Protein AF-A0A7Y0SDU7-F1 (afdb_monomer_lite)

Foldseek 3Di:
DEPDDCVDPCCVCPQPDVCVVVVHDHDDDDDACAPSPGVLVVQCCCQVVVDQEYEYEPVRVVVSCVRVVPCPSNVVGDNVSHNYYHYDDDDD

InterPro domains:
  IPR000873 AMP-dependent synthetase/ligase domain [PF00501] (2-92)
  IPR042099 ANL, N-terminal domain [G3DSA:3.40.50.12780] (1-92)

Secondary structure (DSSP, 8-state):
-B-S-TTSHHHIIIIIIHHHHTT-------S-SSSSSSTTHHHHHHHHTT-SEEEE-HHHHHHHHHH-TT-TTGGGS--TT--EEEE-SS--

pLDDT: mean 96.56, std 3.49, range [68.0, 98.56]

Organism: Vibrio parahaemolyticus (NCBI:txid670)

Structure (mmCIF, N/CA/C/O backbone):
data_AF-A0A7Y0SDU7-F1
#
_entry.id   AF-A0A7Y0SDU7-F1
#
loop_
_atom_site.group_PDB
_atom_site.id
_atom_site.type_symbol
_atom_site.label_atom_id
_atom_site.label_alt_id
_atom_site.label_comp_id
_atom_site.label_asym_id
_atom_site.label_entity_id
_atom_site.label_seq_id
_atom_site.pdbx_PDB_ins_code
_atom_site.Cartn_x
_atom_site.Cartn_y
_atom_site.Cartn_z
_atom_site.occupancy
_atom_site.B_iso_or_equiv
_atom_site.auth_seq_id
_atom_site.auth_comp_id
_atom_site.auth_asym_id
_atom_site.auth_atom_id
_atom_site.pdbx_PDB_model_num
ATOM 1 N N . TRP A 1 1 ? -6.051 -2.452 1.164 1.00 96.50 1 TRP A N 1
ATOM 2 C CA . TRP A 1 1 ? -5.749 -2.046 -0.223 1.00 96.50 1 TRP A CA 1
ATOM 3 C C . TRP A 1 1 ? -4.340 -2.475 -0.611 1.00 96.50 1 TRP A C 1
ATOM 5 O O . TRP A 1 1 ? -3.391 -2.121 0.078 1.00 96.50 1 TRP A O 1
ATOM 15 N N . ALA A 1 2 ? -4.198 -3.235 -1.701 1.00 97.12 2 ALA A N 1
ATOM 16 C CA . ALA A 1 2 ? -2.901 -3.561 -2.288 1.00 97.12 2 ALA A CA 1
ATOM 17 C C . ALA A 1 2 ? -2.618 -2.692 -3.526 1.00 97.12 2 ALA A C 1
ATOM 19 O O . ALA A 1 2 ? -3.298 -2.805 -4.542 1.00 97.12 2 ALA A O 1
ATOM 20 N N . ALA A 1 3 ? -1.593 -1.844 -3.447 1.00 96.69 3 ALA A N 1
ATOM 21 C CA . ALA A 1 3 ? -1.086 -1.031 -4.547 1.00 96.69 3 ALA A CA 1
ATOM 22 C C . ALA A 1 3 ? -0.156 -1.877 -5.436 1.00 96.69 3 ALA A C 1
ATOM 24 O O . ALA A 1 3 ? 1.071 -1.762 -5.407 1.00 96.69 3 ALA A O 1
ATOM 25 N N . SER A 1 4 ? -0.764 -2.790 -6.187 1.00 96.81 4 SER A N 1
ATOM 26 C CA . SER A 1 4 ? -0.108 -3.651 -7.171 1.00 96.81 4 SER A CA 1
ATOM 27 C C . SER A 1 4 ? -0.922 -3.656 -8.467 1.00 96.81 4 SER A C 1
ATOM 29 O O . SER A 1 4 ? -1.860 -2.879 -8.617 1.00 96.81 4 SER A O 1
ATOM 31 N N . ASP A 1 5 ? -0.568 -4.535 -9.395 1.00 96.56 5 ASP A N 1
ATOM 32 C CA . ASP A 1 5 ? -1.301 -4.746 -10.638 1.00 96.56 5 ASP A CA 1
ATOM 33 C C . ASP A 1 5 ? -1.824 -6.187 -10.703 1.00 96.56 5 ASP A C 1
ATOM 35 O O . ASP A 1 5 ? -1.199 -7.114 -10.170 1.00 96.56 5 ASP A O 1
ATOM 39 N N . VAL A 1 6 ? -2.976 -6.379 -11.353 1.00 95.25 6 VAL A N 1
ATOM 40 C CA . VAL A 1 6 ? -3.607 -7.699 -11.504 1.00 95.25 6 VAL A CA 1
ATOM 41 C C . VAL A 1 6 ? -2.752 -8.661 -12.322 1.00 95.25 6 VAL A C 1
ATOM 43 O O . VAL A 1 6 ? -2.939 -9.857 -12.189 1.00 95.25 6 VAL A O 1
ATOM 46 N N . GLY A 1 7 ? -1.771 -8.196 -13.096 1.00 97.12 7 GLY A N 1
ATOM 47 C CA . GLY A 1 7 ? -0.786 -9.039 -13.774 1.00 97.12 7 GLY A CA 1
ATOM 48 C C . GLY A 1 7 ? 0.184 -9.771 -12.836 1.00 97.12 7 GLY A C 1
ATOM 49 O O . GLY A 1 7 ? 0.840 -10.718 -13.266 1.00 97.12 7 GLY A O 1
ATOM 50 N N . TRP A 1 8 ? 0.263 -9.395 -11.553 1.00 96.75 8 TRP A N 1
ATOM 51 C CA . TRP A 1 8 ? 1.137 -10.035 -10.561 1.00 96.75 8 TRP A CA 1
ATOM 52 C C . TRP A 1 8 ? 0.360 -10.896 -9.562 1.00 96.75 8 TRP A C 1
ATOM 54 O O . TRP A 1 8 ? -0.831 -10.693 -9.314 1.00 96.75 8 TRP A O 1
ATOM 64 N N . VAL A 1 9 ? 1.059 -11.835 -8.909 1.00 97.31 9 VAL A N 1
ATOM 65 C CA . VAL A 1 9 ? 0.473 -12.678 -7.849 1.00 97.31 9 VAL A CA 1
ATOM 66 C C . VAL A 1 9 ? -0.070 -11.846 -6.684 1.00 97.31 9 VAL A C 1
ATOM 68 O O . VAL A 1 9 ? -1.116 -12.172 -6.136 1.00 97.31 9 VAL A O 1
ATOM 71 N N . VAL A 1 10 ? 0.575 -10.723 -6.352 1.00 97.38 10 VAL A N 1
ATOM 72 C CA . VAL A 1 10 ? 0.081 -9.797 -5.320 1.00 97.38 10 VAL A CA 1
ATOM 73 C C . VAL A 1 10 ? -1.285 -9.229 -5.707 1.00 97.38 10 VAL A C 1
ATOM 75 O O . VAL A 1 10 ? -2.163 -9.151 -4.852 1.00 97.38 10 VAL A O 1
ATOM 78 N N . GLY A 1 11 ? -1.501 -8.892 -6.983 1.00 96.94 11 GLY A N 1
ATOM 79 C CA . GLY A 1 11 ? -2.792 -8.417 -7.470 1.00 96.94 11 GLY A CA 1
ATOM 80 C C . GLY A 1 11 ? -3.875 -9.487 -7.400 1.00 96.94 11 GLY A C 1
ATOM 81 O O . GLY A 1 11 ? -4.929 -9.274 -6.801 1.00 96.94 11 GLY A O 1
ATOM 82 N N . HIS A 1 12 ? -3.591 -10.681 -7.918 1.00 97.88 12 HIS A N 1
ATOM 83 C CA . HIS A 1 12 ? -4.529 -11.801 -7.831 1.00 97.88 12 HIS A CA 1
ATOM 84 C C . HIS A 1 12 ? -4.908 -12.100 -6.376 1.00 97.88 12 HIS A C 1
ATOM 86 O O . HIS A 1 12 ? -6.089 -12.142 -6.036 1.00 97.88 12 HIS A O 1
ATOM 92 N N . SER A 1 13 ? -3.912 -12.277 -5.506 1.00 97.94 13 SER A N 1
ATOM 93 C CA . SER A 1 13 ? -4.133 -12.682 -4.121 1.00 97.94 13 SER A CA 1
ATOM 94 C C . SER A 1 13 ? -4.735 -11.569 -3.267 1.00 97.94 13 SER A C 1
ATOM 96 O O . SER A 1 13 ? -5.685 -11.841 -2.547 1.00 97.94 13 SER A O 1
ATOM 98 N N . TYR A 1 14 ? -4.223 -10.338 -3.335 1.00 97.94 14 TYR A N 1
ATOM 99 C CA . TYR A 1 14 ? -4.524 -9.284 -2.353 1.00 97.94 14 TYR A CA 1
ATOM 100 C C . TYR A 1 14 ? -5.247 -8.053 -2.914 1.00 97.94 14 TYR A C 1
ATOM 102 O O . TYR A 1 14 ? -5.638 -7.191 -2.128 1.00 97.94 14 TYR A O 1
ATOM 110 N N . ILE A 1 15 ? -5.469 -7.965 -4.231 1.00 98.00 15 ILE A N 1
ATOM 111 C CA . ILE A 1 15 ? -6.455 -7.030 -4.800 1.00 98.00 15 ILE A CA 1
ATOM 112 C C . ILE A 1 15 ? -7.787 -7.754 -4.982 1.00 98.00 15 ILE A C 1
ATOM 114 O O . ILE A 1 15 ? -8.808 -7.228 -4.554 1.00 98.00 15 ILE A O 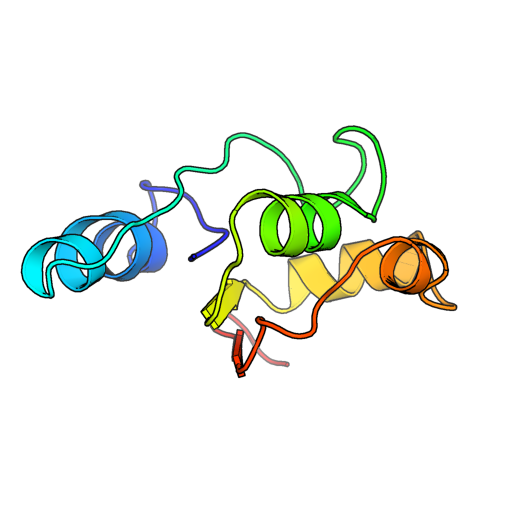1
ATOM 118 N N . VAL A 1 16 ? -7.787 -8.957 -5.567 1.00 98.00 16 VAL A N 1
ATOM 119 C CA . VAL A 1 16 ? -9.027 -9.652 -5.954 1.00 98.00 16 VAL A CA 1
ATOM 120 C C . VAL A 1 16 ? -9.429 -10.726 -4.944 1.00 98.00 16 VAL A C 1
ATOM 122 O O . VAL A 1 16 ? -10.378 -10.534 -4.190 1.00 98.00 16 VAL A O 1
ATOM 125 N N . TYR A 1 17 ? -8.736 -11.865 -4.913 1.00 98.44 17 TYR A N 1
ATOM 126 C CA . TYR A 1 17 ? -9.281 -13.071 -4.289 1.00 98.44 17 TYR A CA 1
ATOM 127 C C . TYR A 1 17 ? -9.388 -12.981 -2.767 1.00 98.44 17 TYR A C 1
ATOM 129 O O . TYR A 1 17 ? -10.488 -13.116 -2.244 1.00 98.44 17 TYR A O 1
ATOM 137 N N . ALA A 1 18 ? -8.293 -12.756 -2.036 1.00 98.31 18 ALA A N 1
ATOM 138 C CA . ALA A 1 18 ? -8.329 -12.818 -0.574 1.00 98.31 18 ALA A CA 1
ATOM 139 C C . ALA A 1 18 ? -9.268 -11.771 0.054 1.00 98.31 18 ALA A C 1
ATOM 141 O O . ALA A 1 18 ? -10.070 -12.169 0.900 1.00 98.31 18 ALA A O 1
ATOM 142 N N . PRO A 1 19 ? -9.258 -10.482 -0.356 1.00 98.00 19 PRO A N 1
ATOM 143 C CA . PRO A 1 19 ? -10.193 -9.503 0.194 1.00 98.00 19 PRO A CA 1
ATOM 144 C C . PRO A 1 19 ? -11.653 -9.869 -0.082 1.00 98.00 19 PRO A C 1
ATOM 146 O O . PRO A 1 19 ? -12.461 -9.858 0.842 1.00 98.00 19 PRO A O 1
ATOM 149 N N . LEU A 1 20 ? -11.991 -10.249 -1.321 1.00 98.12 20 LEU A N 1
ATOM 150 C CA . LEU A 1 20 ? -13.376 -10.556 -1.693 1.00 98.12 20 LEU A CA 1
ATOM 151 C C . LEU A 1 20 ? -13.869 -11.863 -1.059 1.00 98.12 20 LEU A C 1
ATOM 153 O O . LEU A 1 20 ? -15.013 -11.926 -0.617 1.00 98.12 20 LEU A O 1
ATOM 157 N N . ILE A 1 21 ? -13.006 -12.879 -0.940 1.00 98.56 21 ILE A N 1
ATOM 158 C CA . ILE A 1 21 ? -13.309 -14.118 -0.202 1.00 98.56 21 ILE A CA 1
ATOM 159 C C . ILE A 1 21 ? -13.575 -13.813 1.276 1.00 98.56 21 ILE A C 1
ATOM 161 O O . ILE A 1 21 ? -14.468 -14.409 1.873 1.00 98.56 21 ILE A O 1
ATOM 165 N N . HIS A 1 22 ? -12.825 -12.882 1.870 1.00 98.12 22 HIS A N 1
ATOM 166 C CA . HIS A 1 22 ? -13.006 -12.486 3.267 1.00 98.12 22 HIS A CA 1
ATOM 167 C C . HIS A 1 22 ? -14.185 -11.517 3.487 1.00 98.12 22 HIS A C 1
ATOM 169 O O . HIS A 1 22 ? -14.477 -11.161 4.626 1.00 98.12 22 HIS A O 1
ATOM 175 N N . GLY A 1 23 ? -14.875 -11.087 2.424 1.00 97.94 23 GLY A N 1
ATOM 176 C CA . GLY A 1 23 ? -15.959 -10.104 2.511 1.00 97.94 23 GLY A CA 1
ATOM 177 C C . GLY A 1 23 ? -15.481 -8.673 2.782 1.00 97.94 23 GLY A C 1
ATOM 178 O O . GLY A 1 23 ? -16.263 -7.840 3.236 1.00 97.94 23 GLY A O 1
ATOM 179 N N . CYS A 1 24 ? -14.208 -8.375 2.520 1.00 97.88 24 CYS A N 1
ATOM 180 C CA . CYS A 1 24 ? -13.653 -7.030 2.623 1.00 97.88 24 CYS A CA 1
ATOM 181 C C . CYS A 1 24 ? -13.924 -6.204 1.365 1.00 97.88 24 CYS A C 1
ATOM 183 O O . CYS A 1 24 ? -13.934 -6.714 0.243 1.00 97.88 24 CYS A O 1
ATOM 185 N N . THR A 1 25 ? -13.997 -4.888 1.547 1.00 98.12 25 THR A N 1
ATOM 186 C CA . THR A 1 25 ? -13.854 -3.938 0.443 1.00 98.12 25 THR A CA 1
ATOM 187 C C . THR A 1 25 ? -12.400 -3.912 -0.028 1.00 98.12 25 THR A C 1
ATOM 189 O O . THR A 1 25 ? -11.470 -3.838 0.776 1.00 98.12 25 THR A O 1
ATOM 192 N N . THR A 1 26 ? -12.195 -3.944 -1.342 1.00 98.06 26 THR A N 1
ATOM 193 C CA . THR A 1 26 ? -10.880 -3.809 -1.977 1.00 98.06 26 THR A CA 1
ATOM 194 C C . THR A 1 26 ? -10.858 -2.600 -2.904 1.00 98.06 26 THR A C 1
ATOM 196 O O . THR A 1 26 ? -11.901 -2.166 -3.386 1.00 98.06 26 THR A O 1
ATOM 199 N N . ILE A 1 27 ? -9.669 -2.052 -3.151 1.00 98.12 27 ILE A N 1
ATOM 200 C CA . ILE A 1 27 ? -9.471 -0.877 -4.005 1.00 98.12 27 ILE A CA 1
ATOM 201 C C . ILE A 1 27 ? -8.645 -1.308 -5.212 1.00 98.12 27 ILE A C 1
ATOM 203 O O . ILE A 1 27 ? -7.526 -1.803 -5.058 1.00 98.12 27 ILE A O 1
ATOM 207 N N . LEU A 1 28 ? -9.194 -1.087 -6.405 1.00 97.50 28 LEU A N 1
ATOM 208 C CA . LEU A 1 28 ? -8.454 -1.147 -7.659 1.00 97.50 28 LEU A CA 1
ATOM 209 C C . LEU A 1 28 ? -7.932 0.259 -7.960 1.00 97.50 28 LEU A C 1
ATOM 211 O O . LEU A 1 28 ? -8.715 1.178 -8.183 1.00 97.50 28 LEU A O 1
ATOM 215 N N . PHE A 1 29 ? -6.614 0.430 -7.923 1.00 97.25 29 PHE A N 1
ATOM 216 C CA . PHE A 1 29 ? -5.972 1.724 -8.125 1.00 97.25 29 PHE A CA 1
ATOM 217 C C . PHE A 1 29 ? -5.282 1.768 -9.486 1.00 97.25 29 PHE A C 1
ATOM 219 O O . PHE A 1 29 ? -4.304 1.059 -9.709 1.00 97.25 29 PHE A O 1
ATOM 226 N N . GLU A 1 30 ? -5.770 2.631 -10.373 1.00 97.44 30 GLU A N 1
ATOM 227 C CA . GLU A 1 30 ? -5.118 2.935 -11.644 1.00 97.44 30 GLU A CA 1
ATOM 228 C C . GLU A 1 30 ? -4.334 4.244 -11.506 1.00 97.44 30 GLU A C 1
ATOM 230 O O . GLU A 1 30 ? -4.887 5.342 -11.535 1.00 97.44 30 GLU A O 1
ATOM 235 N N . GLY A 1 31 ? -3.025 4.134 -11.300 1.00 95.50 31 GLY A N 1
ATOM 236 C CA . GLY A 1 31 ? -2.176 5.296 -11.087 1.00 95.50 31 GLY A CA 1
ATOM 237 C C . GLY A 1 31 ? -0.757 4.917 -10.703 1.00 95.50 31 GLY A C 1
ATOM 238 O O . GLY A 1 31 ? -0.317 3.777 -10.868 1.00 95.50 31 GLY A O 1
ATOM 239 N N . LYS A 1 32 ? -0.015 5.893 -10.188 1.00 95.38 32 LYS A N 1
ATOM 240 C CA . LYS A 1 32 ? 1.363 5.729 -9.726 1.00 95.38 32 LYS A CA 1
ATOM 241 C C . LYS A 1 32 ? 1.511 6.303 -8.312 1.00 95.38 32 LYS A C 1
ATOM 243 O O . LYS A 1 32 ? 0.735 7.166 -7.914 1.00 95.38 32 LYS A O 1
ATOM 248 N N . PRO A 1 33 ? 2.508 5.847 -7.536 1.00 94.56 33 PRO A N 1
ATOM 249 C CA . PRO A 1 33 ? 2.763 6.396 -6.201 1.00 94.56 33 PRO A CA 1
ATOM 250 C C . PRO A 1 33 ? 3.181 7.873 -6.231 1.00 94.56 33 PRO A C 1
ATOM 252 O O . PRO A 1 33 ? 3.061 8.566 -5.231 1.00 94.56 33 PRO A O 1
ATOM 255 N N . VAL A 1 34 ? 3.675 8.343 -7.378 1.00 95.38 34 VAL A N 1
ATOM 256 C CA . VAL A 1 34 ? 4.068 9.728 -7.635 1.00 95.38 34 VAL A CA 1
ATOM 257 C C . VAL A 1 34 ? 3.563 10.154 -9.011 1.00 95.38 34 VAL A C 1
ATOM 259 O O . VAL A 1 34 ? 3.359 9.302 -9.883 1.00 95.38 34 VAL A O 1
ATOM 262 N N . ARG A 1 35 ? 3.430 11.465 -9.237 1.00 92.00 35 ARG A N 1
ATOM 263 C CA . ARG A 1 35 ? 3.059 12.074 -10.534 1.00 92.00 35 ARG A CA 1
ATOM 264 C C . ARG A 1 35 ? 1.638 11.775 -11.026 1.00 92.00 35 ARG A C 1
ATOM 266 O O . ARG A 1 35 ? 1.331 12.041 -12.186 1.00 92.00 35 ARG A O 1
ATOM 273 N N . THR A 1 36 ? 0.766 11.242 -10.168 1.00 94.19 36 THR A N 1
ATOM 274 C CA . THR A 1 36 ? -0.674 11.090 -10.450 1.00 94.19 36 THR A CA 1
ATOM 275 C C . THR A 1 36 ? -1.543 11.623 -9.297 1.00 94.19 36 THR A C 1
ATOM 277 O O . THR A 1 36 ? -2.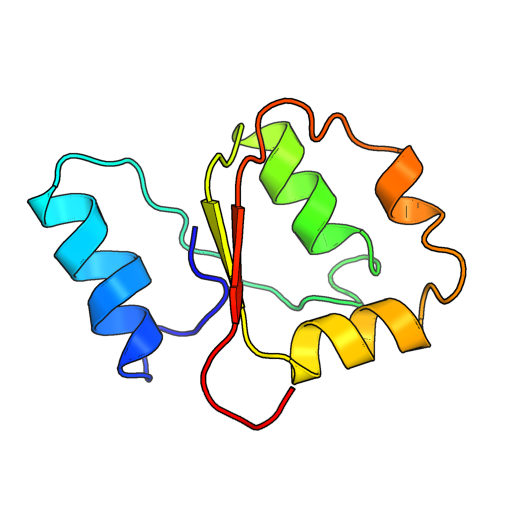164 10.830 -8.585 1.00 94.19 36 THR A O 1
ATOM 280 N N . PRO A 1 37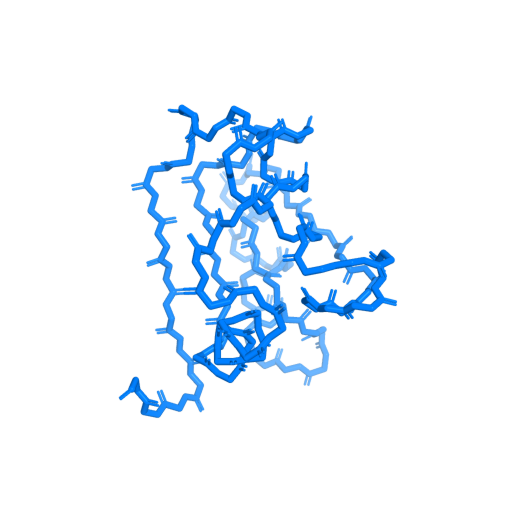 ? -1.613 12.954 -9.097 1.00 94.75 37 PRO A N 1
ATOM 281 C CA . PRO A 1 37 ? -0.791 13.986 -9.739 1.00 94.75 37 PRO A CA 1
ATOM 282 C C . PRO A 1 37 ? 0.530 14.274 -8.993 1.00 94.75 37 PRO A C 1
ATOM 284 O O . PRO A 1 37 ? 1.456 14.806 -9.596 1.00 94.75 37 PRO A O 1
ATOM 287 N N . ASP A 1 38 ? 0.656 13.866 -7.729 1.00 95.75 38 ASP A N 1
ATOM 288 C CA . ASP A 1 38 ? 1.737 14.247 -6.804 1.00 95.75 38 ASP A CA 1
ATOM 289 C C . ASP A 1 38 ? 2.139 13.052 -5.888 1.00 95.75 38 ASP A C 1
ATOM 291 O O . ASP A 1 38 ? 1.524 11.982 -5.998 1.00 95.75 38 ASP A O 1
ATOM 295 N N . PRO A 1 39 ? 3.193 13.144 -5.041 1.00 96.50 39 PRO A N 1
ATOM 296 C CA . PRO A 1 39 ? 3.626 12.039 -4.169 1.00 96.50 39 PRO A CA 1
ATOM 297 C C . PRO A 1 39 ? 2.691 11.773 -2.974 1.00 96.50 39 PRO A C 1
ATOM 299 O O . PRO A 1 39 ? 2.957 10.882 -2.165 1.00 96.50 39 PRO A O 1
ATOM 302 N N . GLY A 1 40 ? 1.580 12.506 -2.866 1.00 96.88 40 GLY A N 1
ATOM 303 C CA . GLY A 1 40 ? 0.510 12.278 -1.902 1.00 96.88 40 GLY A CA 1
ATOM 304 C C . GLY A 1 40 ? -0.528 11.244 -2.334 1.00 96.88 40 GLY A C 1
ATOM 305 O O . GLY A 1 40 ? -1.453 10.968 -1.572 1.00 96.88 40 GLY A O 1
ATOM 306 N N . ALA A 1 41 ? -0.392 10.645 -3.524 1.00 97.44 41 ALA A N 1
ATOM 307 C CA . ALA A 1 41 ? -1.406 9.765 -4.109 1.00 97.44 41 ALA A CA 1
ATOM 308 C C . ALA A 1 41 ? -1.843 8.618 -3.179 1.00 97.44 41 ALA A C 1
ATOM 310 O O . ALA A 1 41 ? -3.036 8.345 -3.058 1.00 97.44 41 ALA A O 1
ATOM 311 N N . PHE A 1 42 ? -0.897 7.965 -2.497 1.00 97.50 42 PHE A N 1
ATOM 312 C CA . PHE A 1 42 ? -1.213 6.879 -1.561 1.00 97.50 42 PHE A CA 1
ATOM 313 C C . PHE A 1 42 ? -1.956 7.381 -0.323 1.00 97.50 42 PHE A C 1
ATOM 315 O O . PHE A 1 42 ? -2.925 6.760 0.103 1.00 97.50 42 PHE A O 1
ATOM 322 N N . TRP A 1 43 ? -1.527 8.512 0.232 1.00 97.81 43 TRP A N 1
ATOM 323 C CA . TRP A 1 43 ? -2.119 9.095 1.434 1.00 97.81 43 TRP A CA 1
ATOM 324 C C . TRP A 1 43 ? -3.545 9.571 1.173 1.00 97.81 43 TRP A C 1
ATOM 326 O O . TRP A 1 43 ? -4.435 9.254 1.956 1.00 97.81 43 TRP A O 1
ATOM 336 N N . ARG A 1 44 ? -3.777 10.201 0.016 1.00 97.62 44 ARG A N 1
ATOM 337 C CA . ARG A 1 44 ? -5.111 10.604 -0.436 1.00 97.62 44 ARG A CA 1
ATOM 338 C C . ARG A 1 44 ? -6.073 9.426 -0.520 1.00 97.62 44 ARG A C 1
ATOM 340 O O . ARG A 1 44 ? -7.179 9.516 -0.010 1.00 97.62 44 ARG A O 1
ATOM 347 N N . VAL A 1 45 ? -5.656 8.317 -1.138 1.00 98.00 45 VAL A N 1
ATOM 348 C CA . VAL A 1 45 ? -6.496 7.108 -1.234 1.00 98.00 45 VAL A CA 1
ATOM 349 C C . VAL A 1 45 ? -6.761 6.520 0.154 1.00 98.00 45 VAL A C 1
ATOM 351 O O . VAL A 1 45 ? -7.878 6.085 0.431 1.00 98.00 45 VAL A O 1
ATOM 354 N N . CYS A 1 46 ? -5.757 6.512 1.035 1.00 98.12 46 CYS A N 1
ATOM 355 C CA . CYS A 1 46 ? -5.925 6.014 2.396 1.00 98.12 46 CYS A CA 1
ATOM 356 C C . CYS A 1 46 ? -6.936 6.831 3.212 1.00 98.12 46 CYS A C 1
ATOM 358 O O . CYS A 1 46 ? -7.754 6.227 3.905 1.00 98.12 46 CYS A O 1
ATOM 360 N N . ASP A 1 47 ? -6.893 8.156 3.106 1.00 98.31 47 ASP A N 1
ATOM 361 C CA . ASP A 1 47 ? -7.810 9.079 3.781 1.00 98.31 47 ASP A CA 1
ATOM 362 C C . ASP A 1 47 ? -9.228 9.001 3.187 1.00 98.31 47 ASP A C 1
ATOM 364 O O . ASP A 1 47 ? -10.188 8.649 3.875 1.00 98.31 47 ASP A O 1
ATOM 368 N N . GLU A 1 48 ? -9.351 9.179 1.866 1.00 98.19 48 GLU A N 1
ATOM 369 C CA . GLU A 1 48 ? -10.630 9.221 1.141 1.00 98.19 48 GLU A CA 1
ATOM 370 C C . GLU A 1 48 ? -11.464 7.944 1.334 1.00 98.19 48 GLU A C 1
ATOM 372 O O . GLU A 1 48 ? -12.671 8.009 1.581 1.00 98.19 48 GLU A O 1
ATOM 377 N N . TYR A 1 49 ? -10.820 6.774 1.265 1.00 98.25 49 TYR A N 1
ATOM 378 C CA . TYR A 1 49 ? -11.496 5.476 1.364 1.00 98.25 49 TYR A CA 1
ATOM 379 C C . TYR A 1 49 ? -11.364 4.816 2.735 1.00 98.25 49 TYR A C 1
ATOM 381 O O . TYR A 1 49 ? -11.797 3.671 2.888 1.00 98.25 49 TYR A O 1
ATOM 389 N N . LYS A 1 50 ? -10.782 5.507 3.726 1.00 98.19 50 LYS A N 1
ATOM 390 C CA . LYS A 1 50 ? -10.534 4.969 5.073 1.00 98.19 50 LYS A CA 1
ATOM 391 C C . LYS A 1 50 ? -9.889 3.585 4.999 1.00 98.19 50 LYS A C 1
ATOM 393 O O . LYS A 1 50 ? -10.426 2.586 5.480 1.00 98.19 50 LYS A O 1
ATOM 398 N N . VAL A 1 51 ? -8.732 3.516 4.349 1.00 98.31 51 VAL A N 1
ATOM 399 C CA . VAL A 1 51 ? -7.956 2.274 4.254 1.00 98.31 51 VAL A CA 1
ATOM 400 C C . VAL A 1 51 ? -7.415 1.924 5.637 1.00 98.31 51 VAL A C 1
ATOM 402 O O . VAL A 1 51 ? -6.881 2.783 6.333 1.00 98.31 51 VAL A O 1
ATOM 405 N N . ASP A 1 52 ? -7.549 0.666 6.047 1.00 97.81 52 ASP A N 1
ATOM 406 C CA . ASP A 1 52 ? -7.027 0.155 7.319 1.00 97.81 52 ASP A CA 1
ATOM 407 C C . ASP A 1 52 ? -5.691 -0.591 7.166 1.00 97.81 52 ASP A C 1
ATOM 409 O O . ASP A 1 52 ? -4.837 -0.531 8.052 1.00 97.81 52 ASP A O 1
ATOM 413 N N . ALA A 1 53 ? -5.470 -1.233 6.019 1.00 98.12 53 ALA A N 1
ATOM 414 C CA . ALA A 1 53 ? -4.228 -1.902 5.657 1.00 98.12 53 ALA A CA 1
ATOM 415 C C . ALA A 1 53 ? -3.778 -1.525 4.239 1.00 98.12 53 ALA A C 1
ATOM 417 O O . ALA A 1 53 ?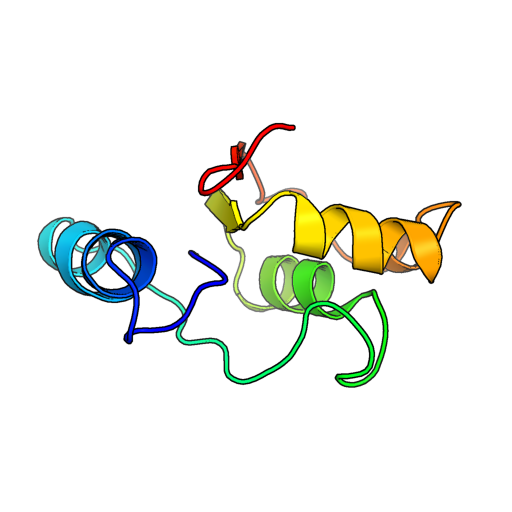 -4.507 -1.746 3.268 1.00 98.12 53 ALA A O 1
ATOM 418 N N . LEU A 1 54 ? -2.552 -1.018 4.101 1.00 98.12 54 LEU A N 1
ATOM 419 C CA . LEU A 1 54 ? -1.903 -0.737 2.815 1.00 98.12 54 LEU A CA 1
ATOM 420 C C . LEU A 1 54 ? -0.853 -1.812 2.516 1.00 98.12 54 LEU A C 1
ATOM 422 O O . LEU A 1 54 ? -0.016 -2.100 3.359 1.00 98.12 54 LEU A O 1
ATOM 426 N N . PHE A 1 55 ? -0.847 -2.381 1.314 1.00 98.12 55 PHE A N 1
ATOM 427 C CA . PHE A 1 55 ? 0.199 -3.290 0.836 1.00 98.12 55 PHE A CA 1
ATOM 428 C C . PHE A 1 55 ? 0.848 -2.673 -0.404 1.00 98.12 55 PHE A C 1
ATOM 430 O O . PHE A 1 55 ? 0.156 -2.436 -1.389 1.00 98.12 55 PHE A O 1
ATOM 437 N N . SER A 1 56 ? 2.164 -2.446 -0.401 1.00 97.31 56 SER A N 1
ATOM 438 C CA . SER A 1 56 ? 2.890 -1.97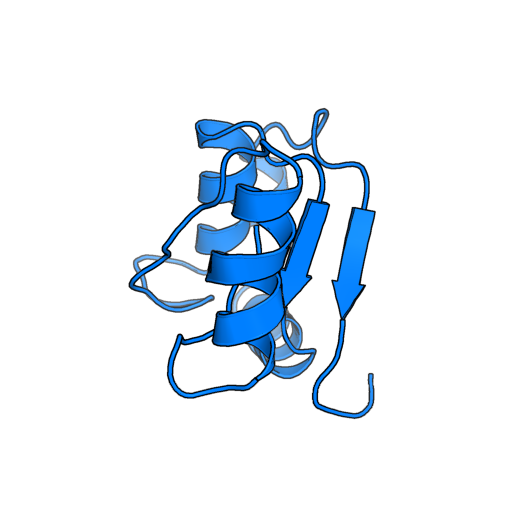7 -1.595 1.00 97.31 56 SER A CA 1
ATOM 439 C C . SER A 1 56 ? 4.314 -2.547 -1.691 1.00 97.31 56 SER A C 1
ATOM 441 O O . SER A 1 56 ? 4.808 -3.176 -0.762 1.00 97.31 56 SER A O 1
ATOM 443 N N . ALA A 1 57 ? 5.000 -2.334 -2.814 1.00 97.19 57 ALA A N 1
ATOM 444 C CA . ALA A 1 57 ? 6.423 -2.648 -2.955 1.00 97.19 57 ALA A CA 1
ATOM 445 C C . ALA A 1 57 ? 7.323 -1.549 -2.337 1.00 97.19 57 ALA A C 1
ATOM 447 O O . ALA A 1 57 ? 6.986 -0.362 -2.450 1.00 97.19 57 ALA A O 1
ATOM 448 N N . PRO A 1 58 ? 8.494 -1.893 -1.758 1.00 97.50 58 PRO A N 1
ATOM 449 C CA . PRO A 1 58 ? 9.492 -0.927 -1.285 1.00 97.50 58 PRO A CA 1
ATOM 450 C C . PRO A 1 58 ? 9.886 0.149 -2.311 1.00 97.50 58 PRO A C 1
ATOM 452 O O . PRO A 1 58 ? 10.045 1.316 -1.948 1.00 97.50 58 PRO A O 1
ATOM 455 N N . THR A 1 59 ? 9.987 -0.188 -3.602 1.00 97.12 59 THR A N 1
ATOM 456 C CA . THR A 1 59 ? 10.302 0.781 -4.669 1.00 97.12 59 THR A CA 1
ATOM 457 C C . THR A 1 59 ? 9.298 1.930 -4.744 1.00 97.12 59 THR A C 1
ATOM 459 O O . THR A 1 59 ? 9.709 3.065 -4.988 1.00 97.12 59 THR A O 1
ATOM 462 N N . ALA A 1 60 ? 8.010 1.685 -4.486 1.00 96.75 60 ALA A N 1
ATOM 463 C CA . ALA A 1 60 ? 7.001 2.744 -4.488 1.00 96.75 60 ALA A CA 1
ATOM 464 C C . ALA A 1 60 ? 7.266 3.772 -3.376 1.00 96.75 60 ALA A C 1
ATOM 466 O O . ALA A 1 60 ? 7.275 4.973 -3.635 1.00 96.75 60 ALA A O 1
ATOM 467 N N . PHE A 1 61 ? 7.588 3.307 -2.165 1.00 96.75 61 PHE A N 1
ATOM 468 C CA . PHE A 1 61 ? 7.951 4.185 -1.049 1.00 96.75 61 PHE A CA 1
ATOM 469 C C . PHE A 1 61 ? 9.274 4.915 -1.287 1.00 96.75 61 PHE A C 1
ATOM 471 O O . PHE A 1 61 ? 9.399 6.087 -0.935 1.00 96.75 61 PHE A O 1
ATOM 478 N N . ARG A 1 62 ? 10.253 4.269 -1.936 1.00 97.25 62 ARG A N 1
ATOM 479 C CA . ARG A 1 62 ? 11.495 4.943 -2.347 1.00 97.25 62 ARG A CA 1
ATOM 480 C C . ARG A 1 62 ? 11.234 6.051 -3.371 1.00 97.25 62 ARG A C 1
ATOM 482 O O . ARG A 1 62 ? 11.887 7.088 -3.298 1.00 97.25 62 ARG A O 1
ATOM 489 N N . ALA A 1 63 ? 10.284 5.863 -4.289 1.00 97.31 63 ALA A N 1
ATOM 490 C CA . ALA A 1 63 ? 9.878 6.903 -5.234 1.00 97.31 63 ALA A CA 1
ATOM 491 C C . ALA A 1 63 ? 9.192 8.083 -4.526 1.00 97.31 63 ALA A C 1
ATOM 493 O O . ALA A 1 63 ? 9.575 9.223 -4.777 1.00 97.31 63 ALA A O 1
ATOM 494 N N . ILE A 1 64 ? 8.265 7.812 -3.598 1.00 97.19 64 ILE A N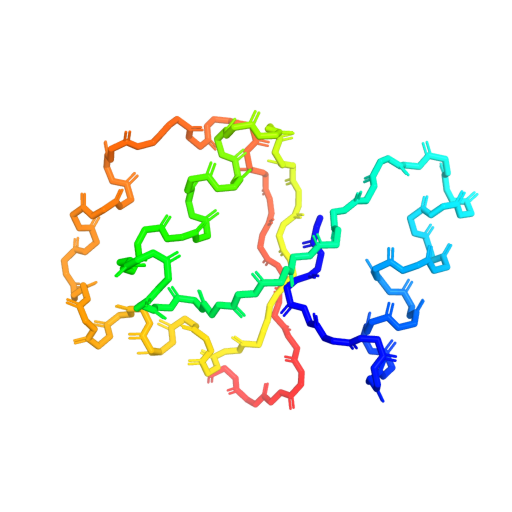 1
ATOM 495 C CA . ILE A 1 64 ? 7.607 8.848 -2.780 1.00 97.19 64 ILE A CA 1
ATOM 496 C C . ILE A 1 64 ? 8.651 9.635 -1.990 1.00 97.19 64 ILE A C 1
ATOM 498 O O . ILE A 1 64 ? 8.730 10.846 -2.142 1.00 97.19 64 ILE A O 1
ATOM 502 N N . LYS A 1 65 ? 9.529 8.956 -1.239 1.00 96.94 65 LYS A N 1
ATOM 503 C CA . LYS A 1 65 ? 10.592 9.606 -0.454 1.00 96.94 65 LYS A CA 1
ATOM 504 C C . LYS A 1 65 ? 11.554 10.433 -1.314 1.00 96.94 65 LYS A C 1
ATOM 506 O O . LYS A 1 65 ? 12.135 11.398 -0.836 1.00 96.94 65 LYS A O 1
ATOM 511 N N . LYS A 1 66 ? 11.773 10.047 -2.573 1.00 97.06 66 LYS A N 1
ATOM 512 C CA . LYS A 1 66 ? 12.626 10.812 -3.489 1.00 97.06 66 LYS A CA 1
ATOM 513 C C . LYS A 1 66 ? 11.991 12.149 -3.887 1.00 97.06 66 LYS A C 1
ATOM 515 O O . LYS A 1 66 ? 12.728 13.115 -4.050 1.00 97.06 66 LYS A O 1
ATOM 520 N N . GLU A 1 67 ? 10.675 12.192 -4.096 1.00 96.88 67 GLU A N 1
ATOM 521 C CA . GLU A 1 67 ? 9.960 13.421 -4.482 1.00 96.88 67 GLU A CA 1
ATOM 522 C C . GLU A 1 67 ? 9.493 14.242 -3.266 1.00 96.88 67 GLU A C 1
ATOM 524 O O . GLU A 1 67 ? 9.441 15.465 -3.348 1.00 96.88 67 GLU A O 1
ATOM 529 N N . ASP A 1 68 ? 9.228 13.588 -2.135 1.00 96.88 68 ASP A N 1
ATOM 530 C CA . ASP A 1 68 ? 8.825 14.192 -0.863 1.00 96.88 68 ASP A CA 1
ATOM 531 C C . ASP A 1 68 ? 9.674 13.636 0.302 1.00 96.88 68 ASP A C 1
ATOM 533 O O . ASP A 1 68 ? 9.234 12.749 1.042 1.00 96.88 68 ASP A O 1
ATOM 537 N N . PRO A 1 69 ? 10.931 14.097 0.447 1.00 96.81 69 PRO A N 1
ATOM 538 C CA . PRO A 1 69 ? 11.868 13.571 1.442 1.00 96.81 69 PRO A CA 1
ATOM 539 C C . PRO A 1 69 ? 11.470 13.880 2.888 1.00 96.81 69 PRO A C 1
ATOM 541 O O . PRO A 1 69 ? 11.776 13.081 3.773 1.00 96.81 69 PRO A O 1
ATOM 544 N N . GLU A 1 70 ? 10.766 14.992 3.107 1.00 96.25 70 GLU A N 1
ATOM 545 C CA . GLU A 1 70 ? 10.298 15.441 4.426 1.00 96.25 70 GLU A CA 1
ATOM 546 C C . GLU A 1 70 ? 8.877 14.943 4.755 1.00 96.25 70 GLU A C 1
ATOM 548 O O . GLU A 1 70 ? 8.405 15.095 5.883 1.00 96.25 70 GLU A O 1
ATOM 553 N N . GLY A 1 71 ? 8.191 14.315 3.791 1.00 95.12 71 GLY A N 1
ATOM 554 C CA . GLY A 1 71 ? 6.843 13.779 3.974 1.00 95.12 71 GLY A CA 1
ATOM 555 C C . GLY A 1 71 ? 5.778 14.862 4.168 1.00 95.12 71 GLY A C 1
ATOM 556 O O . GLY A 1 71 ? 4.832 14.659 4.932 1.00 95.12 71 GLY A O 1
ATOM 557 N N . GLU A 1 72 ? 5.909 16.015 3.512 1.00 96.56 72 GLU A N 1
ATOM 558 C CA . GLU A 1 72 ? 4.957 17.125 3.642 1.00 96.56 72 GLU A CA 1
ATOM 559 C C . GLU A 1 72 ? 3.561 16.775 3.110 1.00 96.56 72 GLU A C 1
ATOM 561 O O . GLU A 1 72 ? 2.562 17.269 3.635 1.00 96.56 72 GLU A O 1
ATOM 566 N N . HIS A 1 73 ? 3.455 15.890 2.114 1.00 95.62 73 HIS A N 1
ATOM 567 C CA . HIS A 1 73 ? 2.153 15.450 1.605 1.00 95.62 73 HIS A CA 1
ATOM 568 C C . HIS A 1 73 ? 1.433 14.572 2.618 1.00 95.62 73 HIS A C 1
ATOM 570 O O . HIS A 1 73 ? 0.218 14.661 2.732 1.00 95.62 73 HIS A O 1
ATOM 576 N N . LEU A 1 74 ? 2.157 13.762 3.396 1.00 94.56 74 LEU A N 1
ATOM 577 C CA . LEU A 1 74 ? 1.553 12.898 4.411 1.00 94.56 74 LEU A CA 1
ATOM 578 C C . LEU A 1 74 ? 0.805 13.708 5.482 1.00 94.56 74 LEU A C 1
ATOM 580 O O . LEU A 1 74 ? -0.229 13.263 5.967 1.00 94.56 74 LEU A O 1
ATOM 584 N N . LYS A 1 75 ? 1.281 14.916 5.809 1.00 95.25 75 LYS A N 1
ATOM 585 C CA . LYS A 1 75 ? 0.667 15.802 6.817 1.00 95.25 75 LYS A CA 1
ATOM 586 C C . LYS A 1 75 ? -0.682 16.390 6.388 1.00 95.25 75 LYS A C 1
ATOM 588 O O . LYS A 1 75 ? -1.374 16.968 7.220 1.00 95.25 75 LYS A O 1
ATOM 593 N N . GLN A 1 76 ? -1.036 16.288 5.108 1.00 96.31 76 GLN A N 1
ATOM 594 C CA . GLN A 1 76 ? -2.256 16.879 4.547 1.00 96.31 76 GLN A CA 1
ATOM 595 C C . GLN A 1 76 ? -3.479 15.958 4.666 1.00 96.31 76 GLN A C 1
ATOM 597 O O . GLN A 1 76 ? -4.583 16.393 4.352 1.00 96.31 76 GLN A O 1
ATOM 602 N N . TYR A 1 77 ? -3.287 14.713 5.110 1.00 97.62 77 TYR A N 1
ATOM 603 C CA . TYR A 1 77 ? -4.306 13.664 5.091 1.00 97.62 77 TYR A CA 1
ATOM 604 C C . TYR A 1 77 ? -4.529 13.066 6.483 1.00 97.62 77 TYR A C 1
ATOM 606 O O . TYR A 1 77 ? -3.577 12.894 7.252 1.00 97.62 77 TYR A O 1
ATOM 614 N N . ASP A 1 78 ? -5.775 12.707 6.801 1.00 97.62 78 ASP A N 1
ATOM 615 C CA . ASP A 1 78 ? -6.091 11.983 8.035 1.00 97.62 78 ASP A CA 1
ATOM 616 C C . ASP A 1 78 ? -5.853 10.477 7.849 1.00 97.62 78 ASP A C 1
ATOM 618 O O . ASP A 1 78 ? -6.616 9.752 7.215 1.00 97.62 78 ASP A O 1
ATOM 622 N N . LEU A 1 79 ? -4.761 9.986 8.434 1.00 97.69 79 LEU A N 1
ATOM 623 C CA . LEU A 1 79 ? -4.385 8.572 8.390 1.00 97.69 79 LEU A CA 1
ATOM 624 C C . LEU A 1 79 ? -4.758 7.813 9.670 1.00 97.69 79 LEU A C 1
ATOM 626 O O . LEU A 1 79 ? -4.257 6.709 9.885 1.00 97.69 79 LEU A O 1
ATOM 630 N N . SER A 1 80 ? -5.636 8.356 10.518 1.00 97.62 80 SER A N 1
ATOM 631 C CA . SER A 1 80 ? -6.041 7.724 11.785 1.00 97.62 80 SER A CA 1
ATOM 632 C C . SER A 1 80 ? -6.652 6.326 11.619 1.00 97.62 80 SER A C 1
ATOM 634 O O . SER A 1 80 ? -6.572 5.502 12.533 1.00 97.62 80 SER A O 1
ATOM 636 N N . ASN A 1 81 ? -7.228 6.025 10.451 1.00 97.88 81 ASN A N 1
ATOM 637 C CA . ASN A 1 81 ? -7.771 4.704 10.148 1.00 97.88 81 ASN A CA 1
ATOM 638 C C . ASN A 1 81 ? -6.710 3.700 9.658 1.00 97.88 81 ASN A C 1
ATOM 640 O O . ASN A 1 81 ? -6.933 2.494 9.770 1.00 97.88 81 ASN A O 1
ATOM 644 N N . LEU A 1 82 ? -5.562 4.165 9.150 1.00 98.06 82 LEU A N 1
ATOM 645 C CA . LEU A 1 82 ? -4.506 3.304 8.619 1.00 98.06 82 LEU A CA 1
ATOM 646 C C . LEU A 1 82 ? -3.739 2.637 9.768 1.00 98.06 82 LEU A C 1
ATOM 648 O O . LEU A 1 82 ? -2.972 3.272 10.487 1.00 98.06 82 LEU A O 1
ATOM 652 N N . LYS A 1 83 ? -3.922 1.325 9.927 1.00 98.00 83 LYS A N 1
ATOM 653 C CA . LYS A 1 83 ? -3.364 0.543 11.042 1.00 98.00 83 LYS A CA 1
ATOM 654 C C . LYS A 1 83 ? -2.079 -0.177 10.678 1.00 98.00 83 LYS A C 1
ATOM 656 O O . LYS A 1 83 ? -1.263 -0.461 11.553 1.00 98.00 83 LYS A O 1
ATOM 661 N N . THR A 1 84 ? -1.910 -0.570 9.417 1.00 97.88 84 THR A N 1
ATOM 662 C CA . THR A 1 84 ? -0.764 -1.398 9.020 1.00 97.88 84 THR A CA 1
ATOM 663 C C . THR A 1 84 ? -0.334 -1.142 7.583 1.00 97.88 84 THR A C 1
ATOM 665 O O . THR A 1 84 ? -1.160 -0.964 6.689 1.00 97.88 84 THR A O 1
ATOM 668 N N . ILE A 1 85 ? 0.983 -1.167 7.366 1.00 97.75 85 ILE A N 1
ATOM 669 C CA . ILE A 1 85 ? 1.611 -1.127 6.047 1.00 97.75 85 ILE A CA 1
ATOM 670 C C . ILE A 1 85 ? 2.404 -2.423 5.852 1.00 97.75 85 ILE A C 1
ATOM 672 O O . ILE A 1 85 ? 3.329 -2.717 6.608 1.00 97.75 85 ILE A O 1
ATOM 676 N N . PHE A 1 86 ? 2.047 -3.184 4.825 1.00 97.75 86 PHE A N 1
ATOM 677 C CA . PHE A 1 86 ? 2.741 -4.385 4.383 1.00 97.75 86 PHE A CA 1
ATOM 678 C C . PHE A 1 86 ? 3.628 -4.076 3.180 1.00 97.75 86 PHE A C 1
ATOM 680 O O . PHE A 1 86 ? 3.265 -3.294 2.296 1.00 97.75 86 PHE A O 1
ATOM 687 N N . MET A 1 87 ? 4.790 -4.725 3.135 1.00 96.38 87 MET A N 1
ATOM 688 C CA . MET A 1 87 ? 5.739 -4.596 2.037 1.00 96.38 87 MET A CA 1
ATOM 689 C C . MET A 1 87 ? 6.221 -5.965 1.568 1.00 96.38 87 MET A C 1
ATOM 691 O O . MET A 1 87 ? 6.593 -6.804 2.384 1.00 96.38 87 MET A O 1
ATOM 695 N N . ALA A 1 88 ? 6.213 -6.189 0.253 1.00 95.06 88 ALA A N 1
ATOM 696 C CA . ALA A 1 88 ? 6.732 -7.410 -0.360 1.00 95.06 88 ALA A CA 1
ATOM 697 C C . ALA A 1 88 ? 7.210 -7.159 -1.798 1.00 95.06 88 ALA A C 1
ATOM 699 O O . ALA A 1 88 ? 7.075 -6.061 -2.333 1.00 95.06 88 ALA A O 1
ATOM 700 N N . GLY A 1 89 ? 7.748 -8.206 -2.427 1.00 91.69 89 GLY A N 1
ATOM 701 C CA . GLY A 1 89 ? 8.191 -8.198 -3.825 1.00 91.69 89 GLY A CA 1
ATOM 702 C C . GLY A 1 89 ? 9.681 -7.918 -4.011 1.00 91.69 89 GLY A C 1
ATOM 703 O O . GLY A 1 89 ? 10.231 -8.246 -5.055 1.00 91.69 89 GLY A O 1
ATOM 704 N N . GLU A 1 90 ? 10.356 -7.377 -2.999 1.00 93.50 90 GLU A N 1
ATOM 705 C CA . GLU A 1 90 ? 11.793 -7.100 -3.020 1.00 93.50 90 GLU A CA 1
ATOM 706 C C . GLU A 1 90 ? 12.321 -6.829 -1.606 1.00 93.50 90 GLU A C 1
ATOM 708 O O . GLU A 1 90 ? 11.563 -6.778 -0.634 1.00 93.50 90 GLU A O 1
ATOM 713 N N . ARG A 1 91 ? 13.640 -6.648 -1.500 1.00 85.19 91 ARG A N 1
ATOM 714 C CA . ARG A 1 91 ? 14.289 -6.261 -0.251 1.00 85.19 91 ARG A CA 1
ATOM 715 C C . ARG A 1 91 ? 13.896 -4.828 0.135 1.00 85.19 91 ARG A C 1
ATOM 717 O O . ARG A 1 91 ? 13.939 -3.917 -0.697 1.00 85.19 91 ARG A O 1
ATOM 724 N N . LEU A 1 92 ? 13.546 -4.680 1.413 1.00 68.00 92 LEU A N 1
ATOM 725 C CA . LEU A 1 92 ? 13.355 -3.401 2.097 1.00 68.00 92 LEU A CA 1
ATOM 726 C C . LEU A 1 92 ? 14.633 -2.559 2.058 1.00 68.00 92 LEU A C 1
ATOM 728 O O . LEU A 1 92 ? 15.697 -3.097 2.451 1.00 68.00 92 LEU A O 1
#

Sequence (92 aa):
WAASDVGWVVGHSYIVYAPLIHGCTTILFEGKPVRTPDPGAFWRVCDEYKVDALFSAPTAFRAIKKEDPEGEHLKQYDLSNLKTIFMAGERL

Radius of gyration: 12.83 Å; chains: 1; bounding box: 30×31×26 Å